Protein AF-A0A2N1PVY1-F1 (afdb_monomer_lite)

Sequence (120 aa):
MSRLKAFQEKMKKRTKMEVFKGLFQSFTMTAIVVVAAVVLIPKSPKASFDEVKAFSHEVIYSLNVTDSDNVVKEDELTVILESQTERFESVVSIGKSFGSFTGLKENTKYNLKVVYNKGF

Radius of gyration: 36.96 Å; chains: 1; bounding box: 69×26×103 Å

Secondary structure (DSSP, 8-state):
--HHHHHHHHHHHHHHHHHHHHHHHT---------------PPPPEEEEEEEEEETTEEEEEEEEE-SS--PPTT-EEEEEE-SS-EEEEE--SEEEEEEEESPPTT---EEEEEE----

pLDDT: mean 82.52, std 13.99, range [54.66, 97.38]

Foldseek 3Di:
DDPVVVVVVVVVVVVVVVVVVVVVVVCPDDDDDDDDDDPDDADDKDKDWPDWDDDQFKIKTKMAIDGPRPQADQQQKWKWKDFPPDIDIDGDDHGIDIDMDGRHHGPTDIDIDMDGDNDD

Structure (mmCIF, N/CA/C/O backbone):
data_AF-A0A2N1PVY1-F1
#
_entry.id   AF-A0A2N1PVY1-F1
#
loop_
_atom_site.group_PDB
_atom_site.id
_atom_site.type_symbol
_atom_site.label_atom_id
_atom_site.label_alt_id
_atom_site.label_comp_id
_atom_site.label_asym_id
_atom_site.label_entity_id
_atom_site.label_seq_id
_atom_site.pdbx_PDB_ins_code
_atom_site.Cartn_x
_atom_site.Cartn_y
_atom_site.Cartn_z
_atom_site.occupancy
_atom_site.B_iso_or_equiv
_atom_site.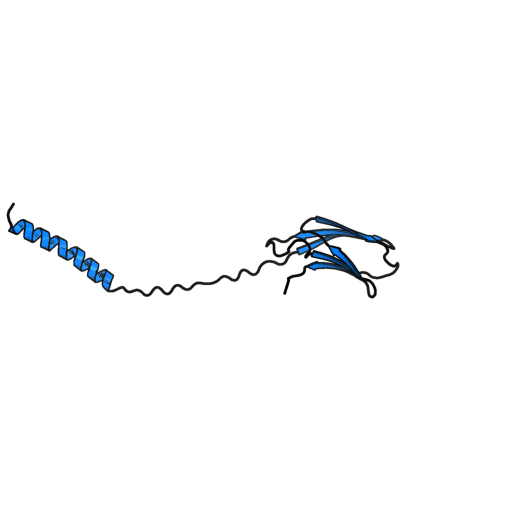auth_seq_id
_atom_site.auth_comp_id
_atom_site.auth_asym_id
_atom_site.auth_atom_id
_atom_site.pdbx_PDB_model_num
ATOM 1 N N . MET A 1 1 ? 46.451 9.145 -82.514 1.00 55.09 1 MET A N 1
ATOM 2 C CA . MET A 1 1 ? 47.252 8.957 -81.278 1.00 55.09 1 MET A CA 1
ATOM 3 C C . MET A 1 1 ? 48.060 7.664 -81.396 1.00 55.09 1 MET A C 1
ATOM 5 O O . MET A 1 1 ? 47.520 6.686 -81.892 1.00 55.09 1 MET A O 1
ATOM 9 N N . SER A 1 2 ? 49.343 7.657 -81.011 1.00 68.31 2 SER A N 1
ATOM 10 C CA . SER A 1 2 ? 50.238 6.491 -81.176 1.00 68.31 2 SER A CA 1
ATOM 11 C C . SER A 1 2 ? 49.866 5.340 -80.229 1.00 68.31 2 SER A C 1
ATOM 13 O O . SER A 1 2 ? 49.660 5.567 -79.035 1.00 68.31 2 SER A O 1
ATOM 15 N N . ARG A 1 3 ? 49.815 4.103 -80.749 1.00 67.94 3 ARG A N 1
ATOM 16 C CA . ARG A 1 3 ? 49.462 2.866 -80.014 1.00 67.94 3 ARG A CA 1
ATOM 17 C C . ARG A 1 3 ? 50.311 2.648 -78.749 1.00 67.94 3 ARG A C 1
ATOM 19 O O . ARG A 1 3 ? 49.814 2.100 -77.769 1.00 67.94 3 ARG A O 1
ATOM 26 N N . LEU A 1 4 ? 51.546 3.153 -78.732 1.00 67.94 4 LEU A N 1
ATOM 27 C CA . LEU A 1 4 ? 52.448 3.101 -77.575 1.00 67.94 4 LEU A CA 1
ATOM 28 C C . LEU A 1 4 ? 51.992 3.993 -76.410 1.00 67.94 4 LEU A C 1
ATOM 30 O O . LEU A 1 4 ? 52.098 3.587 -75.254 1.00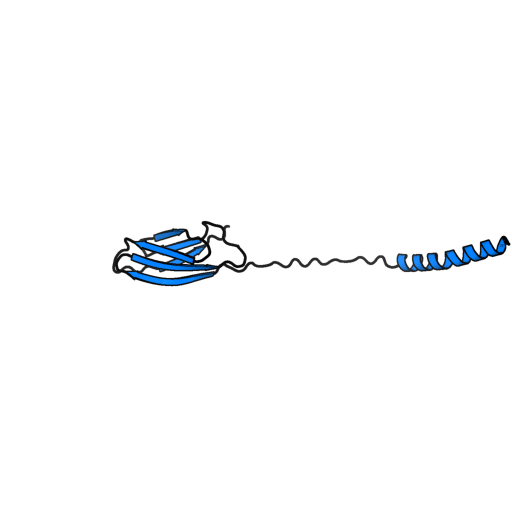 67.94 4 LEU A O 1
ATOM 34 N N . LYS A 1 5 ? 51.416 5.171 -76.694 1.00 67.62 5 LYS A N 1
ATOM 35 C CA . LYS A 1 5 ? 50.891 6.068 -75.648 1.00 67.62 5 LYS A CA 1
ATOM 36 C C . LYS A 1 5 ? 49.672 5.455 -74.952 1.00 67.62 5 LYS A C 1
ATOM 38 O O . LYS A 1 5 ? 49.586 5.489 -73.730 1.00 67.62 5 LYS A O 1
ATOM 43 N N . ALA A 1 6 ? 48.794 4.798 -75.712 1.00 66.69 6 ALA A N 1
ATOM 44 C CA . ALA A 1 6 ? 47.634 4.092 -75.162 1.00 66.69 6 ALA A CA 1
ATOM 45 C C . ALA A 1 6 ? 48.027 2.875 -74.296 1.00 66.69 6 ALA A C 1
ATOM 47 O O . ALA A 1 6 ? 47.344 2.551 -73.323 1.00 66.69 6 ALA A O 1
ATOM 48 N N . PHE A 1 7 ? 49.138 2.206 -74.624 1.00 65.75 7 PHE A N 1
ATOM 49 C CA . PHE A 1 7 ? 49.669 1.097 -73.828 1.00 65.75 7 PHE A CA 1
ATOM 50 C C . PHE A 1 7 ? 50.309 1.580 -72.515 1.00 65.75 7 PHE A C 1
ATOM 52 O O . PHE A 1 7 ? 50.042 1.018 -71.451 1.00 65.75 7 PHE A O 1
ATOM 59 N N . GLN A 1 8 ? 51.078 2.673 -72.558 1.00 64.75 8 GLN A N 1
ATOM 60 C CA . GLN A 1 8 ? 51.683 3.276 -71.364 1.00 64.75 8 GLN A CA 1
ATOM 61 C C . GLN A 1 8 ? 50.636 3.822 -70.378 1.00 64.75 8 GLN A C 1
ATOM 63 O O . GLN A 1 8 ? 50.782 3.644 -69.167 1.00 64.75 8 GLN A O 1
ATOM 68 N N . GLU A 1 9 ? 49.543 4.417 -70.866 1.00 66.06 9 GLU A N 1
ATOM 69 C CA . GLU A 1 9 ? 48.444 4.868 -70.001 1.00 66.06 9 GLU A CA 1
ATOM 70 C C . GLU A 1 9 ? 47.692 3.710 -69.329 1.00 66.06 9 GLU A C 1
ATOM 72 O O . GLU A 1 9 ? 47.318 3.816 -68.156 1.00 66.06 9 GLU A O 1
ATOM 77 N N . LYS A 1 10 ? 47.513 2.575 -70.022 1.00 61.47 10 LYS A N 1
ATOM 78 C CA . LYS A 1 10 ? 46.909 1.365 -69.435 1.00 61.47 10 LYS A CA 1
ATOM 79 C C . LYS A 1 10 ? 47.782 0.753 -68.332 1.00 61.47 10 LYS A C 1
ATOM 81 O O . LYS A 1 10 ? 47.242 0.348 -67.304 1.00 61.47 10 LYS A O 1
ATOM 86 N N . MET A 1 11 ? 49.106 0.738 -68.503 1.00 60.00 11 MET A N 1
ATOM 87 C CA . MET A 1 11 ? 50.056 0.219 -67.502 1.00 60.00 11 MET A CA 1
ATOM 88 C C . MET A 1 11 ? 50.105 1.085 -66.230 1.00 60.00 11 MET A C 1
ATOM 90 O O . MET A 1 11 ? 50.137 0.550 -65.123 1.00 60.00 11 MET A O 1
ATOM 94 N N . LYS A 1 12 ? 50.026 2.420 -66.366 1.00 61.50 12 LYS A N 1
ATOM 95 C CA . LYS A 1 12 ? 50.019 3.368 -65.229 1.00 61.50 12 LYS A CA 1
ATOM 96 C C . LYS A 1 12 ? 48.734 3.331 -64.392 1.00 61.50 12 LYS A C 1
ATOM 98 O O . LYS A 1 12 ? 48.775 3.621 -63.198 1.00 61.50 12 LYS A O 1
ATOM 103 N N . LYS A 1 13 ? 47.585 3.012 -65.003 1.00 59.62 13 LYS A N 1
ATOM 104 C CA . LYS A 1 13 ? 46.294 2.909 -64.293 1.00 59.62 13 LYS A CA 1
ATOM 105 C C . LYS A 1 13 ? 46.137 1.593 -63.521 1.00 59.62 13 LYS A C 1
ATOM 107 O O . LYS A 1 13 ? 45.503 1.600 -62.470 1.00 59.62 13 LYS A O 1
ATOM 112 N N . ARG A 1 14 ? 46.729 0.488 -63.998 1.00 59.50 14 ARG A N 1
ATOM 113 C CA . ARG A 1 14 ? 46.652 -0.825 -63.324 1.00 59.50 14 ARG A CA 1
ATOM 114 C C . ARG A 1 14 ? 47.472 -0.894 -62.035 1.00 59.50 14 ARG A C 1
ATOM 116 O O . ARG A 1 14 ? 46.964 -1.364 -61.024 1.00 59.50 14 ARG A O 1
ATOM 123 N N . THR A 1 15 ? 48.668 -0.308 -62.036 1.00 64.19 15 THR A N 1
ATOM 124 C CA . THR A 1 15 ? 49.621 -0.386 -60.914 1.00 64.19 15 THR A CA 1
ATOM 125 C C . THR A 1 15 ? 49.080 0.206 -59.616 1.00 64.19 15 THR A C 1
ATOM 127 O O . THR A 1 15 ? 49.266 -0.376 -58.556 1.00 64.19 15 THR A O 1
ATOM 130 N N . LYS A 1 16 ? 48.365 1.337 -59.667 1.00 61.38 16 LYS A N 1
ATOM 131 C CA . LYS A 1 16 ? 47.820 1.949 -58.443 1.00 61.38 16 LYS A CA 1
ATOM 132 C C . LYS A 1 16 ? 46.710 1.091 -57.834 1.00 61.38 16 LYS A C 1
ATOM 134 O O . LYS A 1 16 ? 46.725 0.829 -56.640 1.00 61.38 16 LYS A O 1
ATOM 139 N N . MET A 1 17 ? 45.773 0.620 -58.655 1.00 64.56 17 MET A N 1
ATOM 140 C CA . MET A 1 17 ? 44.600 -0.129 -58.194 1.00 64.56 17 MET A CA 1
ATOM 141 C C . MET A 1 17 ? 44.960 -1.524 -57.663 1.00 64.56 17 MET A C 1
ATOM 143 O O . MET A 1 17 ? 44.356 -1.986 -56.699 1.00 64.56 17 MET A O 1
ATOM 147 N N . GLU A 1 18 ? 45.954 -2.177 -58.268 1.00 66.31 18 GLU A N 1
ATOM 148 C CA . GLU A 1 18 ? 46.473 -3.474 -57.817 1.00 66.31 18 GLU A CA 1
ATOM 149 C C . GLU A 1 18 ? 47.229 -3.357 -56.486 1.00 66.31 18 GLU A C 1
ATOM 151 O O . GLU A 1 18 ? 47.034 -4.194 -55.608 1.00 66.31 18 GLU A O 1
ATOM 156 N N . VAL A 1 19 ? 47.991 -2.275 -56.277 1.00 63.59 19 VAL A N 1
ATOM 157 C CA . VAL A 1 19 ? 48.671 -2.005 -54.995 1.00 63.59 19 VAL A CA 1
ATOM 158 C C . VAL A 1 19 ? 47.668 -1.736 -53.870 1.00 63.59 19 VAL A C 1
ATOM 160 O O . VAL A 1 19 ? 47.816 -2.282 -52.778 1.00 63.59 19 VAL A O 1
ATOM 163 N N . PHE A 1 20 ? 46.602 -0.969 -54.130 1.00 62.72 20 PHE A N 1
ATOM 164 C CA . PHE A 1 20 ? 45.535 -0.779 -53.140 1.00 62.72 20 PHE A CA 1
ATOM 165 C C . PHE A 1 20 ? 44.808 -2.092 -52.826 1.00 62.72 20 PHE A C 1
ATOM 167 O O . PHE A 1 20 ? 44.569 -2.385 -51.659 1.00 62.72 20 PHE A O 1
ATOM 174 N N . LYS A 1 21 ? 44.507 -2.926 -53.832 1.00 64.56 21 LYS A N 1
ATOM 175 C CA . LYS A 1 21 ? 43.888 -4.242 -53.601 1.00 64.56 21 LYS A CA 1
ATOM 176 C C . LYS A 1 21 ? 44.763 -5.166 -52.750 1.00 64.56 21 LYS A C 1
ATOM 178 O O . LYS A 1 21 ? 44.227 -5.812 -51.856 1.00 64.56 21 LYS A O 1
ATOM 183 N N . GLY A 1 22 ? 46.078 -5.183 -52.975 1.00 61.59 22 GLY A N 1
ATOM 184 C CA . GLY A 1 2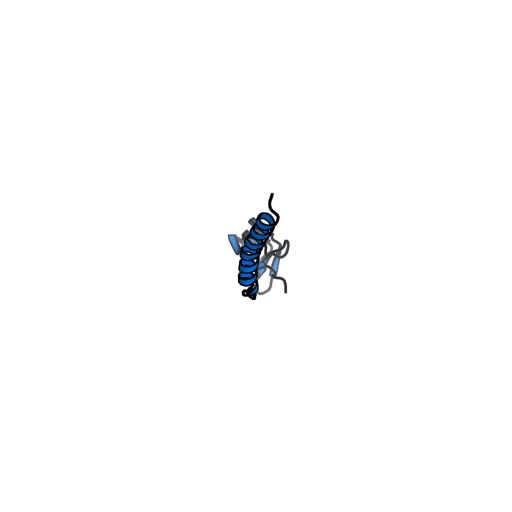2 ? 47.015 -5.976 -52.173 1.00 61.59 22 GLY A CA 1
ATOM 185 C C . GLY A 1 22 ? 47.073 -5.543 -50.703 1.00 61.59 22 GLY A C 1
ATOM 186 O O . GLY A 1 22 ? 47.152 -6.396 -49.826 1.00 61.59 22 GLY A O 1
ATOM 187 N N . LEU A 1 23 ? 46.951 -4.238 -50.428 1.00 60.06 23 LEU A N 1
ATOM 188 C CA . LEU A 1 23 ? 46.895 -3.705 -49.060 1.00 60.06 23 LEU A CA 1
ATOM 189 C C . LEU A 1 23 ? 45.575 -4.022 -48.346 1.00 60.06 23 LEU A C 1
ATOM 191 O O . LEU A 1 23 ? 45.592 -4.275 -47.151 1.00 60.06 23 LEU A O 1
ATOM 195 N N . PHE A 1 24 ? 44.434 -4.037 -49.043 1.00 62.22 24 PHE A N 1
ATOM 196 C CA . PHE A 1 24 ? 43.150 -4.391 -48.418 1.00 62.22 24 PHE A CA 1
ATOM 197 C C . PHE A 1 24 ? 42.951 -5.906 -48.261 1.00 62.22 24 PHE A C 1
ATOM 199 O O . PHE A 1 24 ? 42.230 -6.330 -47.362 1.00 62.22 24 PHE A O 1
ATOM 206 N N . GLN A 1 25 ? 43.601 -6.734 -49.088 1.00 59.69 25 GLN A N 1
ATOM 207 C CA . GLN A 1 25 ? 43.524 -8.196 -48.973 1.00 59.69 25 GLN A CA 1
ATOM 208 C C . GLN A 1 25 ? 44.247 -8.761 -47.739 1.00 59.69 25 GLN A C 1
ATOM 210 O O . GLN A 1 25 ? 43.935 -9.877 -47.335 1.00 59.69 25 GLN A O 1
ATOM 215 N N . SER A 1 26 ? 45.178 -8.023 -47.120 1.00 56.88 26 SER A N 1
ATOM 216 C CA . SER A 1 26 ? 45.937 -8.497 -45.951 1.00 56.88 26 SER A CA 1
ATOM 217 C C . SER A 1 26 ? 45.268 -8.234 -44.598 1.00 56.88 26 SER A C 1
ATOM 219 O O . SER A 1 26 ? 45.788 -8.675 -43.578 1.00 56.88 26 SER A O 1
ATOM 221 N N . PHE A 1 27 ? 44.132 -7.533 -44.559 1.00 61.41 27 PHE A N 1
ATOM 222 C CA . PHE A 1 27 ? 43.436 -7.206 -43.311 1.00 61.41 27 PHE A CA 1
ATOM 223 C C . PHE A 1 27 ? 42.063 -7.872 -43.254 1.00 61.41 27 PHE A C 1
ATOM 225 O O . PHE A 1 27 ? 41.029 -7.210 -43.195 1.00 61.41 27 PHE A O 1
ATOM 232 N N . THR A 1 28 ? 42.038 -9.204 -43.225 1.00 64.94 28 THR A N 1
ATOM 233 C CA . THR A 1 28 ? 40.864 -9.942 -42.741 1.00 64.94 28 THR A CA 1
ATOM 234 C C . THR A 1 28 ? 40.816 -9.795 -41.221 1.00 64.94 28 THR A C 1
ATOM 236 O O . THR A 1 28 ? 41.229 -10.668 -40.465 1.00 64.94 28 THR A O 1
ATOM 239 N N . MET A 1 29 ? 40.404 -8.618 -40.760 1.00 67.56 29 MET A N 1
ATOM 240 C CA . MET A 1 29 ? 40.273 -8.324 -39.342 1.00 67.56 29 MET A CA 1
ATOM 241 C C . MET A 1 29 ? 38.956 -8.929 -38.858 1.00 67.56 29 MET A C 1
ATOM 243 O O . MET A 1 29 ? 37.878 -8.421 -39.162 1.00 67.56 29 MET A O 1
ATOM 247 N N . THR A 1 30 ? 39.033 -10.045 -38.134 1.00 71.12 30 THR A N 1
ATOM 248 C CA . THR A 1 30 ? 37.872 -10.624 -37.453 1.00 71.12 30 THR A CA 1
ATOM 249 C C . THR A 1 30 ? 37.407 -9.639 -36.384 1.00 71.12 30 THR A C 1
ATOM 251 O O . THR A 1 30 ? 38.050 -9.486 -35.347 1.00 71.12 30 THR A O 1
ATOM 254 N N . ALA A 1 31 ? 36.311 -8.930 -36.646 1.00 73.94 31 ALA A N 1
ATOM 255 C CA . ALA A 1 31 ? 35.704 -8.042 -35.667 1.00 73.94 31 ALA A CA 1
ATOM 256 C C . ALA A 1 31 ? 34.979 -8.886 -34.610 1.00 73.94 31 ALA A C 1
ATOM 258 O O . ALA A 1 31 ? 33.962 -9.517 -34.896 1.00 73.94 31 ALA A O 1
ATOM 259 N N . ILE A 1 32 ? 35.506 -8.909 -33.387 1.00 73.50 32 ILE A N 1
ATOM 260 C CA . ILE A 1 32 ? 34.807 -9.487 -32.238 1.00 73.50 32 ILE A CA 1
ATOM 261 C C . ILE A 1 32 ? 33.908 -8.388 -31.674 1.00 73.50 32 ILE A C 1
ATOM 263 O O . ILE A 1 32 ? 34.389 -7.436 -31.061 1.00 73.50 32 ILE A O 1
ATOM 267 N N . VAL A 1 33 ? 32.600 -8.498 -31.909 1.00 72.06 33 VAL A N 1
ATOM 268 C CA . VAL A 1 33 ? 31.612 -7.596 -31.308 1.00 72.06 33 VAL A CA 1
ATOM 269 C C . VAL A 1 33 ? 31.216 -8.166 -29.952 1.00 72.06 33 VAL A C 1
ATOM 271 O O . VAL A 1 33 ? 30.565 -9.205 -29.871 1.00 72.06 33 VAL A O 1
ATOM 274 N N . VAL A 1 34 ? 31.611 -7.483 -28.880 1.00 73.62 34 VAL A N 1
ATOM 275 C CA . VAL A 1 34 ? 31.135 -7.787 -27.528 1.00 73.62 34 VAL A CA 1
ATOM 276 C C . VAL A 1 34 ? 29.827 -7.031 -27.313 1.00 73.62 34 VAL A C 1
ATOM 278 O O . VAL A 1 34 ? 29.825 -5.807 -27.192 1.00 73.62 34 VAL A O 1
ATOM 281 N N . VAL A 1 35 ? 28.705 -7.753 -27.279 1.00 72.31 35 VAL A N 1
ATOM 282 C CA . VAL A 1 35 ? 27.405 -7.179 -26.907 1.00 72.31 35 VAL A CA 1
ATOM 283 C C . VAL A 1 35 ? 27.285 -7.232 -25.390 1.00 72.31 35 VAL A C 1
ATOM 285 O O . VAL A 1 35 ? 27.016 -8.281 -24.810 1.00 72.31 35 VAL A O 1
ATOM 288 N N . ALA A 1 36 ? 27.501 -6.093 -24.737 1.00 63.72 36 ALA A N 1
ATOM 289 C CA . ALA A 1 36 ? 27.170 -5.944 -23.329 1.00 63.72 36 ALA A CA 1
ATOM 290 C C . ALA A 1 36 ? 25.651 -5.752 -23.201 1.00 63.72 36 ALA A C 1
ATOM 292 O O . ALA A 1 36 ? 25.122 -4.693 -23.538 1.00 63.72 36 ALA A O 1
ATOM 293 N N . ALA A 1 37 ? 24.940 -6.777 -22.731 1.00 69.50 37 ALA A N 1
ATOM 294 C CA . ALA A 1 37 ? 23.557 -6.613 -22.304 1.00 69.50 37 ALA A CA 1
ATOM 295 C C . ALA A 1 37 ? 23.550 -5.868 -20.961 1.00 69.50 37 ALA A C 1
ATOM 297 O O . ALA A 1 37 ? 24.018 -6.391 -19.950 1.00 69.50 37 ALA A O 1
ATOM 298 N N . VAL A 1 38 ? 23.039 -4.637 -20.946 1.00 67.38 38 VAL A N 1
ATOM 299 C CA . VAL A 1 38 ? 22.789 -3.916 -19.694 1.00 67.38 38 VAL A CA 1
ATOM 300 C C . VAL A 1 38 ? 21.474 -4.439 -19.127 1.00 67.38 38 VAL A C 1
ATOM 302 O O . VAL A 1 38 ? 20.409 -4.187 -19.688 1.00 67.38 38 VAL A O 1
ATOM 305 N N . VAL A 1 39 ? 21.539 -5.185 -18.024 1.00 67.94 39 VAL A N 1
ATOM 306 C CA . VAL A 1 39 ? 20.338 -5.574 -17.274 1.00 67.94 39 VAL A CA 1
ATOM 307 C C . VAL A 1 39 ? 19.864 -4.346 -16.498 1.00 67.94 39 VAL A C 1
ATOM 309 O O . VAL A 1 39 ? 20.451 -3.976 -15.482 1.00 67.94 39 VAL A O 1
ATOM 312 N N . LEU A 1 40 ? 18.825 -3.679 -17.001 1.00 67.19 40 LEU A N 1
ATOM 313 C CA . LEU A 1 40 ? 18.143 -2.603 -16.284 1.00 67.19 40 LEU A CA 1
ATOM 314 C C . LEU A 1 40 ? 17.253 -3.233 -15.208 1.00 67.19 40 LEU A C 1
ATOM 316 O O . LEU A 1 40 ? 16.250 -3.866 -15.525 1.00 67.19 40 LEU A O 1
ATOM 320 N N . ILE A 1 41 ? 17.634 -3.084 -13.939 1.00 74.75 41 ILE A N 1
ATOM 321 C CA . ILE A 1 41 ? 16.778 -3.464 -12.811 1.00 74.75 41 ILE A CA 1
ATOM 322 C C . ILE A 1 41 ? 15.761 -2.331 -12.617 1.00 74.75 41 ILE A C 1
ATOM 324 O O . ILE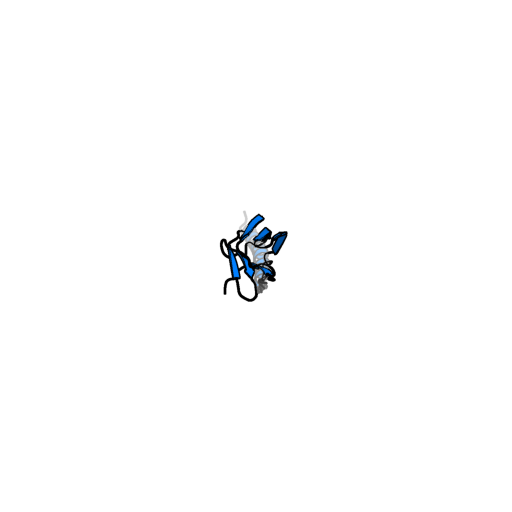 A 1 41 ? 16.186 -1.217 -12.290 1.00 74.75 41 ILE A O 1
ATOM 328 N N . PRO A 1 42 ? 14.452 -2.576 -12.813 1.00 78.06 42 PRO A N 1
ATOM 329 C CA . PRO A 1 42 ? 13.451 -1.537 -12.637 1.00 78.06 42 PRO A CA 1
ATOM 330 C C . PRO A 1 42 ? 13.365 -1.124 -11.165 1.00 78.06 42 PRO A C 1
ATOM 332 O O . PRO A 1 42 ? 13.506 -1.936 -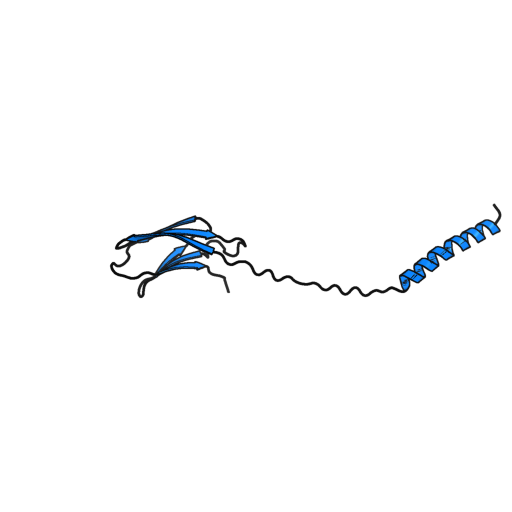10.242 1.00 78.06 42 PRO A O 1
ATOM 335 N N . LYS A 1 43 ? 13.134 0.164 -10.933 1.00 84.06 43 LYS A N 1
ATOM 336 C CA . LYS A 1 43 ? 12.899 0.719 -9.605 1.00 84.06 43 LYS A CA 1
ATOM 337 C C . LYS A 1 43 ? 11.587 0.176 -9.055 1.00 84.06 43 LYS A C 1
ATOM 339 O O . LYS A 1 43 ? 10.594 0.054 -9.759 1.00 84.06 43 LYS A O 1
ATOM 344 N N . SER A 1 44 ? 11.587 -0.144 -7.763 1.00 84.62 44 SER A N 1
ATOM 345 C CA . SER A 1 44 ? 10.359 -0.559 -7.084 1.00 84.62 44 SER A CA 1
ATOM 346 C C . SER A 1 44 ? 9.404 0.629 -6.903 1.00 84.62 44 SER A C 1
ATOM 348 O O . SER A 1 44 ? 9.881 1.745 -6.652 1.00 84.62 44 SER A O 1
ATOM 350 N N . PRO A 1 45 ? 8.081 0.392 -6.963 1.00 89.94 45 PRO A N 1
ATOM 351 C CA . PRO A 1 45 ? 7.084 1.409 -6.656 1.00 89.94 45 PRO A CA 1
ATOM 352 C C . PRO A 1 45 ? 7.248 1.897 -5.213 1.00 89.94 45 PRO A C 1
ATOM 354 O O . PRO A 1 45 ? 7.701 1.165 -4.327 1.00 89.94 45 PRO A O 1
ATOM 357 N N . LYS A 1 46 ? 6.870 3.150 -4.967 1.00 92.62 46 LYS A N 1
ATOM 358 C CA . LYS A 1 46 ? 6.922 3.788 -3.649 1.00 92.62 46 LYS A CA 1
ATOM 359 C C . LYS A 1 46 ? 5.527 4.206 -3.222 1.00 92.62 46 LYS A C 1
ATOM 361 O O . LYS A 1 46 ? 4.845 4.905 -3.964 1.00 92.62 46 LYS A O 1
ATOM 366 N N . ALA A 1 47 ? 5.152 3.832 -2.007 1.00 93.81 47 ALA A N 1
ATOM 367 C CA . ALA A 1 47 ? 3.900 4.214 -1.371 1.00 93.81 47 ALA A CA 1
ATOM 368 C C . ALA A 1 47 ? 4.184 5.046 -0.116 1.00 93.81 47 ALA A C 1
ATOM 370 O O . ALA A 1 47 ? 5.090 4.718 0.652 1.00 93.81 47 ALA A O 1
ATOM 371 N N . SER A 1 48 ? 3.407 6.106 0.093 1.00 95.94 48 SER A N 1
ATOM 372 C CA . SER A 1 48 ? 3.465 6.947 1.288 1.00 95.94 48 SER A CA 1
ATOM 373 C C . SER A 1 48 ? 2.059 7.295 1.749 1.00 95.94 48 SER A C 1
ATOM 375 O O . SER A 1 48 ? 1.235 7.728 0.945 1.00 95.94 48 SER A O 1
ATOM 377 N N . PHE A 1 49 ? 1.792 7.143 3.043 1.00 96.25 49 PHE A N 1
ATOM 378 C CA . PHE A 1 49 ? 0.583 7.697 3.637 1.00 96.25 49 PHE A CA 1
ATOM 379 C C . PHE A 1 49 ? 0.806 9.184 3.900 1.00 96.25 49 PHE A C 1
ATOM 381 O O . PHE A 1 49 ? 1.636 9.549 4.730 1.00 96.25 49 PHE A O 1
ATOM 388 N N . ASP A 1 50 ? 0.080 10.029 3.174 1.00 95.56 50 ASP A N 1
ATOM 389 C CA . ASP A 1 50 ? 0.107 11.479 3.371 1.00 95.56 50 ASP A CA 1
ATOM 390 C C . ASP A 1 50 ? -0.619 11.853 4.675 1.00 95.56 50 ASP A C 1
ATOM 392 O O . ASP A 1 50 ? -0.211 12.773 5.380 1.00 95.56 50 ASP A O 1
ATOM 396 N N . GLU A 1 51 ? -1.681 11.116 5.018 1.00 96.06 51 GLU A N 1
ATOM 397 C CA . GLU A 1 51 ? -2.436 11.297 6.257 1.00 96.06 51 GLU A CA 1
ATOM 398 C C . GLU A 1 51 ? -3.061 9.971 6.711 1.00 96.06 51 GLU A C 1
ATOM 400 O O . GLU A 1 51 ? -3.534 9.185 5.889 1.00 96.06 51 GLU A O 1
ATOM 405 N N . VAL A 1 52 ? -3.093 9.735 8.026 1.00 96.44 52 VAL A N 1
ATOM 406 C CA . VAL A 1 52 ? -3.837 8.633 8.652 1.00 96.44 52 VAL A CA 1
ATOM 407 C C . VAL A 1 52 ? -4.528 9.164 9.903 1.00 96.44 52 VAL A C 1
ATOM 409 O O . VAL A 1 52 ? -3.879 9.741 10.776 1.00 96.44 52 VAL A O 1
ATOM 412 N N . LYS A 1 53 ? -5.842 8.954 10.005 1.00 95.56 53 LYS A N 1
ATOM 413 C CA . LYS A 1 53 ? -6.652 9.289 11.182 1.00 95.56 53 LYS A CA 1
ATOM 414 C C . LYS A 1 53 ? -7.335 8.038 11.705 1.00 95.56 53 LYS A C 1
ATOM 416 O O . LYS A 1 53 ? -7.988 7.329 10.946 1.00 95.56 53 LYS A O 1
ATOM 421 N N . ALA A 1 54 ? -7.192 7.790 13.001 1.00 93.44 54 ALA A N 1
ATOM 422 C CA . ALA A 1 54 ? -7.832 6.677 13.685 1.00 93.44 54 ALA A CA 1
ATOM 423 C C . ALA A 1 54 ? -8.923 7.191 14.632 1.00 93.44 54 ALA A C 1
ATOM 425 O O . ALA A 1 54 ? -8.691 8.099 15.430 1.00 93.44 54 ALA A O 1
ATOM 426 N N . PHE A 1 55 ? -10.093 6.574 14.542 1.00 92.62 55 PHE A N 1
ATOM 427 C CA . PHE A 1 55 ? -11.258 6.747 15.401 1.00 92.62 55 PHE A CA 1
ATOM 428 C C . PHE A 1 55 ? -11.597 5.403 16.059 1.00 92.62 55 PHE A C 1
ATOM 430 O O . PHE A 1 55 ? -11.033 4.373 15.694 1.00 92.62 55 PHE A O 1
ATOM 437 N N . SER A 1 56 ? -12.542 5.385 17.006 1.00 87.62 56 SER A N 1
ATOM 438 C CA . SER A 1 56 ? -12.872 4.170 17.773 1.00 87.62 56 SER A CA 1
ATOM 439 C C . SER A 1 56 ? -13.217 2.955 16.902 1.00 87.62 56 SER A C 1
ATOM 441 O O . SER A 1 56 ? -12.824 1.844 17.237 1.00 87.62 56 SER A O 1
ATOM 443 N N . HIS A 1 57 ? -13.906 3.176 15.776 1.00 93.56 57 HIS A N 1
ATOM 444 C CA . HIS A 1 57 ? -14.383 2.119 14.874 1.00 93.56 57 HIS A CA 1
ATOM 445 C C . HIS A 1 57 ? -13.986 2.342 13.411 1.00 93.56 57 HIS A C 1
ATOM 447 O O . HIS A 1 57 ? -14.526 1.685 12.518 1.00 93.56 57 HIS A O 1
ATOM 453 N N . GLU A 1 58 ? -13.094 3.295 13.142 1.00 94.75 58 GLU A N 1
ATOM 454 C CA . GLU A 1 58 ? -12.746 3.669 11.776 1.00 94.75 58 GLU A CA 1
ATOM 455 C C . GLU A 1 58 ? -11.290 4.111 11.661 1.00 94.75 58 GLU A C 1
ATOM 457 O O . GLU A 1 58 ? -10.765 4.802 12.531 1.00 94.75 58 GLU A O 1
ATOM 462 N N . VAL A 1 59 ? -10.645 3.753 10.555 1.00 96.12 59 VAL A N 1
ATOM 463 C CA . VAL A 1 59 ? -9.372 4.343 10.133 1.00 96.12 59 VAL A CA 1
ATOM 464 C C . VAL A 1 59 ? -9.559 4.956 8.755 1.00 96.12 59 VAL A C 1
ATOM 466 O O . VAL A 1 59 ? -9.948 4.256 7.824 1.00 96.12 59 VAL A O 1
ATOM 469 N N . ILE A 1 60 ? -9.248 6.243 8.622 1.00 97.06 60 ILE A N 1
ATOM 470 C CA . ILE A 1 60 ? -9.276 6.993 7.361 1.00 97.06 60 ILE A CA 1
ATOM 471 C C . ILE A 1 60 ? -7.837 7.256 6.923 1.00 97.06 60 ILE A C 1
ATOM 473 O O . ILE A 1 60 ? -6.994 7.614 7.751 1.00 97.06 60 ILE A O 1
ATOM 477 N N . TYR A 1 61 ? -7.549 7.102 5.632 1.00 96.81 61 TYR A N 1
ATOM 478 C CA . TYR A 1 61 ? -6.215 7.316 5.081 1.00 96.81 61 TYR A CA 1
ATOM 479 C C . TYR A 1 61 ? -6.224 8.114 3.771 1.00 96.81 61 TYR A C 1
ATOM 481 O O . TYR A 1 61 ? -7.151 8.032 2.964 1.00 96.81 61 TYR A O 1
ATOM 489 N N . SER A 1 62 ? -5.133 8.848 3.559 1.00 97.31 62 SER A N 1
ATOM 490 C CA . SER A 1 62 ? -4.717 9.425 2.281 1.00 97.31 62 SER A CA 1
ATOM 491 C C . SER A 1 62 ? -3.410 8.762 1.872 1.00 97.31 62 SER A C 1
ATOM 493 O O . SER A 1 62 ? -2.428 8.806 2.615 1.00 97.31 62 SER A O 1
ATOM 495 N N . LEU A 1 63 ? -3.391 8.143 0.700 1.00 96.88 63 LEU A N 1
ATOM 496 C CA . LEU A 1 63 ? -2.269 7.368 0.191 1.00 96.88 63 LEU A CA 1
ATOM 497 C C . LEU A 1 63 ? -1.812 7.935 -1.151 1.00 96.88 63 LEU A C 1
ATOM 499 O O . LEU A 1 63 ? -2.620 8.146 -2.050 1.00 96.88 63 LEU A O 1
ATOM 503 N N . ASN A 1 64 ? -0.505 8.108 -1.304 1.00 96.00 64 ASN A N 1
ATOM 504 C CA . ASN A 1 64 ? 0.131 8.436 -2.568 1.00 96.00 64 ASN A CA 1
ATOM 505 C C . ASN A 1 64 ? 1.059 7.294 -3.001 1.00 96.00 64 ASN A C 1
ATOM 507 O O . ASN A 1 64 ? 2.009 6.953 -2.289 1.00 96.00 64 ASN A O 1
ATOM 511 N N . VAL A 1 65 ? 0.797 6.712 -4.170 1.00 94.38 65 VAL A N 1
ATOM 512 C CA . VAL A 1 65 ? 1.630 5.668 -4.778 1.00 94.38 65 VAL A CA 1
ATOM 513 C C . VAL A 1 65 ? 2.271 6.200 -6.052 1.00 94.38 65 VAL A C 1
ATOM 515 O O . VAL A 1 65 ? 1.606 6.782 -6.904 1.00 94.38 65 VAL A O 1
ATOM 518 N N . THR A 1 66 ? 3.573 5.978 -6.196 1.00 93.00 66 THR A N 1
ATOM 519 C CA . THR A 1 66 ? 4.365 6.391 -7.356 1.00 93.00 66 THR A CA 1
ATOM 520 C C . THR A 1 66 ? 5.123 5.206 -7.923 1.00 93.00 66 THR A C 1
ATOM 522 O O . THR A 1 66 ? 5.727 4.432 -7.182 1.00 93.00 66 THR A O 1
ATOM 525 N N . ASP A 1 67 ? 5.122 5.096 -9.243 1.00 91.00 67 ASP A N 1
ATOM 526 C CA . ASP A 1 67 ? 5.850 4.071 -9.973 1.00 91.00 67 ASP A CA 1
ATOM 527 C C . ASP A 1 67 ? 6.490 4.717 -11.203 1.00 91.00 67 ASP A C 1
ATOM 529 O O . ASP A 1 67 ? 5.796 5.144 -12.120 1.00 91.00 67 ASP A O 1
ATOM 533 N N . SER A 1 68 ? 7.815 4.884 -11.184 1.00 88.69 68 SER A N 1
ATOM 534 C CA . SER A 1 68 ? 8.527 5.546 -12.283 1.00 88.69 68 SER A CA 1
ATOM 535 C C . SER A 1 68 ? 8.731 4.638 -13.489 1.00 88.69 68 SER A C 1
ATOM 537 O O . SER A 1 68 ? 8.925 5.135 -14.596 1.00 88.69 68 SER A O 1
ATOM 539 N N . ASP A 1 69 ? 8.712 3.327 -13.261 1.00 87.88 69 ASP A N 1
ATOM 540 C CA . ASP A 1 69 ? 9.115 2.329 -14.244 1.00 87.88 69 ASP A CA 1
ATOM 541 C C . ASP A 1 69 ? 7.898 1.513 -14.723 1.00 87.88 69 ASP A C 1
ATOM 543 O O . ASP A 1 69 ? 8.065 0.571 -15.494 1.00 87.88 69 ASP A O 1
ATOM 547 N N . ASN A 1 70 ? 6.682 1.908 -14.306 1.00 84.62 70 ASN A N 1
ATOM 548 C CA . ASN A 1 70 ? 5.393 1.287 -14.640 1.00 84.62 70 ASN A CA 1
ATOM 549 C C . ASN A 1 70 ? 5.412 -0.240 -14.461 1.00 84.62 70 ASN A C 1
ATOM 551 O O . ASN A 1 70 ? 4.992 -0.998 -15.336 1.00 84.62 70 ASN A O 1
ATOM 555 N N . VAL A 1 71 ? 5.958 -0.683 -13.331 1.00 84.69 71 VAL A N 1
ATOM 556 C CA . VAL A 1 71 ? 6.065 -2.092 -12.948 1.00 84.69 71 VAL A CA 1
ATOM 557 C C . VAL A 1 71 ? 4.714 -2.640 -12.492 1.00 84.69 71 VAL A C 1
ATOM 559 O O . VAL A 1 71 ? 4.409 -3.802 -12.741 1.00 84.69 71 VAL A O 1
ATOM 562 N N . VAL A 1 72 ? 3.926 -1.819 -11.804 1.00 85.12 72 VAL A N 1
ATOM 563 C CA . VAL A 1 72 ? 2.647 -2.196 -11.206 1.00 85.12 72 VAL A CA 1
ATOM 564 C C . VAL A 1 72 ? 1.529 -2.091 -12.236 1.00 85.12 72 VAL A C 1
ATOM 566 O O . VAL A 1 72 ? 1.353 -1.039 -12.854 1.00 85.12 72 VAL A O 1
ATOM 569 N N . LYS A 1 73 ? 0.730 -3.151 -12.387 1.00 81.06 73 LYS A N 1
ATOM 570 C CA . LYS A 1 73 ? -0.497 -3.099 -13.191 1.00 81.06 73 LYS A CA 1
ATOM 571 C C . LYS A 1 73 ? -1.688 -2.648 -12.349 1.00 81.06 73 LYS A C 1
ATOM 573 O O . LYS A 1 73 ? -1.673 -2.698 -11.119 1.00 81.06 73 LYS A O 1
ATOM 578 N N . GLU A 1 74 ? -2.735 -2.200 -13.034 1.00 70.00 74 GLU A N 1
ATOM 579 C CA . GLU A 1 74 ? -4.024 -1.916 -12.402 1.00 70.00 74 GLU A CA 1
ATOM 580 C C . GLU A 1 74 ? -4.514 -3.158 -11.630 1.00 70.00 74 GLU A C 1
ATOM 582 O O . GLU A 1 74 ? -4.269 -4.290 -12.045 1.00 70.00 74 GLU A O 1
ATOM 587 N N . ASP A 1 75 ? -5.133 -2.937 -10.470 1.00 77.31 75 ASP A N 1
ATOM 588 C CA . ASP A 1 75 ? -5.621 -3.957 -9.524 1.00 77.31 75 ASP A CA 1
ATOM 589 C C . ASP A 1 75 ? -4.568 -4.795 -8.769 1.00 77.31 75 ASP A C 1
ATOM 591 O O . ASP A 1 75 ? -4.926 -5.634 -7.941 1.00 77.31 75 ASP A O 1
ATOM 595 N N . GLU A 1 76 ? -3.268 -4.550 -8.956 1.00 85.69 76 GLU A N 1
ATOM 596 C CA . GLU A 1 76 ? -2.207 -5.267 -8.221 1.00 85.69 76 GLU A CA 1
ATOM 597 C C . GLU A 1 76 ? -1.796 -4.591 -6.903 1.00 85.69 76 GLU A C 1
ATOM 599 O O . GLU A 1 76 ? -0.968 -5.134 -6.166 1.00 85.69 76 GLU A O 1
ATOM 604 N N . LEU A 1 77 ? -2.356 -3.415 -6.599 1.00 92.19 77 LEU A N 1
ATOM 605 C CA . LEU A 1 77 ? -2.096 -2.643 -5.385 1.00 92.19 77 LEU A CA 1
ATOM 606 C C . LEU A 1 77 ? -3.249 -2.762 -4.396 1.00 92.19 77 LEU A C 1
ATOM 608 O O . LEU A 1 77 ? -4.406 -2.476 -4.705 1.00 92.19 77 LEU A O 1
ATOM 612 N N . THR A 1 78 ? -2.912 -3.110 -3.161 1.00 94.94 78 THR A N 1
ATOM 613 C CA . THR A 1 78 ? -3.894 -3.301 -2.099 1.00 94.94 78 THR A CA 1
ATOM 614 C C . THR A 1 78 ? -3.441 -2.605 -0.829 1.00 94.94 78 THR A C 1
ATOM 616 O O . THR A 1 78 ? -2.324 -2.804 -0.342 1.00 94.94 78 THR A O 1
ATOM 619 N N . VAL A 1 79 ? -4.334 -1.804 -0.259 1.00 96.44 79 VAL A N 1
ATOM 620 C CA . VAL A 1 79 ? -4.208 -1.309 1.109 1.00 96.44 79 VAL A CA 1
ATOM 621 C C . VAL A 1 79 ? -4.813 -2.346 2.034 1.00 96.44 79 VAL A C 1
ATOM 623 O O . VAL A 1 79 ? -5.952 -2.768 1.849 1.00 96.44 79 VAL A O 1
ATOM 626 N N . ILE A 1 80 ? -4.039 -2.763 3.026 1.00 97.06 80 ILE A N 1
ATOM 627 C CA . ILE A 1 80 ? -4.420 -3.805 3.967 1.00 97.06 80 ILE A CA 1
ATOM 628 C C . ILE A 1 80 ? -4.382 -3.217 5.367 1.00 97.06 80 ILE A C 1
ATOM 630 O O . ILE A 1 80 ? -3.348 -2.703 5.800 1.00 97.06 80 ILE A O 1
ATOM 634 N N . LEU A 1 81 ? -5.499 -3.340 6.077 1.00 97.38 81 LEU A N 1
ATOM 635 C CA . LEU A 1 81 ? -5.589 -3.077 7.505 1.00 97.38 81 LEU A CA 1
ATOM 636 C C . LEU A 1 81 ? -5.806 -4.407 8.223 1.00 97.38 81 LEU A C 1
ATOM 638 O O . LEU A 1 81 ? -6.808 -5.080 8.001 1.00 97.38 81 LEU A O 1
ATOM 642 N N . GLU A 1 82 ? -4.872 -4.805 9.080 1.00 97.31 82 GLU A N 1
ATOM 643 C CA . GLU A 1 82 ? -4.940 -6.103 9.758 1.00 97.31 82 GLU A CA 1
ATOM 644 C C . GLU A 1 82 ? -4.667 -6.001 11.259 1.00 97.31 82 GLU A C 1
ATOM 646 O O . GLU A 1 82 ? -3.861 -5.190 11.715 1.00 97.31 82 GLU A O 1
ATOM 651 N N . SER A 1 83 ? -5.336 -6.854 12.028 1.00 95.31 83 SER A N 1
ATOM 652 C CA . SER A 1 83 ? -5.075 -7.116 13.441 1.00 95.31 83 SER A CA 1
ATOM 653 C C . SER A 1 83 ? -4.672 -8.582 13.624 1.00 95.31 83 SER A C 1
ATOM 655 O O . SER A 1 83 ? -4.422 -9.306 12.664 1.00 95.31 83 SER A O 1
ATOM 657 N N . GLN A 1 84 ? -4.631 -9.054 14.869 1.00 93.38 84 GLN A N 1
ATOM 658 C CA . GLN A 1 84 ? -4.402 -10.472 15.163 1.00 93.38 84 GLN A CA 1
ATOM 659 C C . GLN A 1 84 ? -5.561 -11.385 14.718 1.00 93.38 84 GLN A C 1
ATOM 661 O O . GLN A 1 84 ? -5.371 -12.593 14.630 1.00 93.38 84 GLN A O 1
ATOM 666 N N . THR A 1 85 ? -6.760 -10.834 14.481 1.00 93.38 85 THR A N 1
ATOM 667 C CA . THR A 1 85 ? -7.981 -11.626 14.208 1.00 93.38 85 THR A CA 1
ATOM 668 C C . THR A 1 85 ? -8.747 -11.190 12.965 1.00 93.38 85 THR A C 1
ATOM 670 O O . THR A 1 85 ? -9.624 -11.917 12.510 1.00 93.38 85 THR A O 1
ATOM 673 N N . GLU A 1 86 ? -8.440 -10.015 12.418 1.00 94.31 86 GLU A N 1
ATOM 674 C CA . GLU A 1 86 ? -9.185 -9.414 11.315 1.00 94.31 86 GLU A CA 1
ATOM 675 C C . GLU A 1 86 ? -8.235 -8.901 10.252 1.00 94.31 86 GLU A C 1
ATOM 677 O O . GLU A 1 86 ? -7.129 -8.444 10.549 1.00 94.31 86 GLU A O 1
ATOM 682 N N . ARG A 1 87 ? -8.699 -8.944 9.009 1.00 96.56 87 ARG A N 1
ATOM 683 C CA . ARG A 1 87 ? -7.983 -8.409 7.867 1.00 96.56 87 ARG A CA 1
ATOM 684 C C . ARG A 1 87 ? -8.976 -7.799 6.896 1.00 96.56 87 ARG A C 1
ATOM 686 O O . ARG A 1 87 ? -9.919 -8.461 6.474 1.00 96.56 87 ARG A O 1
ATOM 693 N N . PHE A 1 88 ? -8.731 -6.546 6.558 1.00 96.56 88 PHE A N 1
ATOM 694 C CA . PHE A 1 88 ? -9.504 -5.770 5.608 1.00 96.56 88 PHE A CA 1
ATOM 695 C C . PHE A 1 88 ? -8.599 -5.375 4.452 1.00 96.56 88 PHE A C 1
ATOM 697 O O . PHE A 1 88 ? -7.428 -5.049 4.658 1.00 96.56 88 PHE A O 1
ATOM 704 N N . GLU A 1 89 ? -9.145 -5.403 3.245 1.00 96.12 89 GLU A N 1
ATOM 705 C CA . GLU A 1 89 ? -8.409 -5.129 2.018 1.00 96.12 89 GLU A CA 1
ATOM 706 C C . GLU A 1 89 ? -9.202 -4.158 1.149 1.00 96.12 89 GLU A C 1
ATOM 708 O O . GLU A 1 89 ? -10.428 -4.234 1.074 1.00 96.12 89 GLU A O 1
ATOM 713 N N . SER A 1 90 ? -8.493 -3.238 0.505 1.00 94.56 90 SER A N 1
ATOM 714 C CA . SER A 1 90 ? -9.061 -2.315 -0.470 1.00 94.56 90 SER A CA 1
ATOM 715 C C . SER A 1 90 ? -8.090 -2.152 -1.628 1.00 94.56 90 SER A C 1
ATOM 717 O O . SER A 1 90 ? -6.909 -1.860 -1.418 1.00 94.56 90 SER A O 1
ATOM 719 N N . VAL A 1 91 ? -8.576 -2.377 -2.847 1.00 93.56 91 VAL A N 1
ATOM 720 C CA . VAL A 1 91 ? -7.791 -2.186 -4.070 1.00 93.56 91 VAL A CA 1
ATOM 721 C C . VAL A 1 91 ? -7.628 -0.691 -4.321 1.00 93.56 91 VAL A C 1
ATOM 723 O O . VAL A 1 91 ? -8.578 0.080 -4.178 1.00 93.56 91 VAL A O 1
ATOM 726 N N . VAL A 1 92 ? -6.417 -0.274 -4.681 1.00 92.50 92 VAL A N 1
ATOM 727 C CA . VAL A 1 92 ? -6.103 1.125 -4.992 1.00 92.50 92 VAL A CA 1
ATOM 728 C C . VAL A 1 92 ? -5.308 1.227 -6.284 1.00 92.50 92 VAL A C 1
ATOM 730 O O . VAL A 1 92 ? -4.594 0.307 -6.666 1.00 92.50 92 VAL A O 1
ATOM 733 N N . SER A 1 93 ? -5.408 2.372 -6.948 1.00 90.50 93 SER A N 1
ATOM 734 C CA . SER A 1 93 ? -4.647 2.667 -8.163 1.00 90.50 93 SER A CA 1
ATOM 735 C C . SER A 1 93 ? -3.385 3.477 -7.851 1.00 90.50 93 SER A C 1
ATOM 737 O O . SER A 1 93 ? -3.231 4.037 -6.762 1.00 90.50 93 SER A O 1
ATOM 739 N N . ILE A 1 94 ? -2.480 3.566 -8.829 1.00 91.44 94 ILE A N 1
ATOM 740 C CA . ILE A 1 94 ? -1.319 4.464 -8.776 1.00 91.44 94 ILE A CA 1
ATOM 741 C C . ILE A 1 94 ? -1.798 5.923 -8.672 1.00 91.44 94 ILE A C 1
ATOM 743 O O . ILE A 1 94 ? -2.806 6.310 -9.262 1.00 91.44 94 ILE A O 1
ATOM 747 N N . GLY A 1 95 ? -1.052 6.747 -7.938 1.00 92.12 95 GLY A N 1
ATOM 748 C CA . GLY A 1 95 ? -1.372 8.145 -7.677 1.00 92.12 95 GLY A CA 1
ATOM 749 C C . GLY A 1 95 ? -1.977 8.354 -6.293 1.00 92.12 95 GLY A C 1
ATOM 750 O O . GLY A 1 95 ? -1.685 7.616 -5.349 1.00 92.12 95 GLY A O 1
ATOM 751 N N . LYS A 1 96 ? -2.792 9.404 -6.161 1.00 94.44 96 LYS A N 1
ATOM 752 C CA . LYS A 1 96 ? -3.448 9.755 -4.899 1.00 94.44 96 LYS A CA 1
ATOM 753 C C . LYS A 1 96 ? -4.765 9.008 -4.751 1.00 94.44 96 LYS A C 1
ATOM 755 O O . LYS A 1 96 ? -5.619 9.075 -5.629 1.00 94.44 96 LYS A O 1
ATOM 760 N N . SER A 1 97 ? -4.938 8.366 -3.607 1.00 94.00 97 SER A N 1
ATOM 761 C CA . SER A 1 97 ? -6.148 7.649 -3.228 1.00 94.00 97 SER A CA 1
ATOM 762 C C . SER A 1 97 ? -6.551 8.002 -1.799 1.00 94.00 97 SER A C 1
ATOM 764 O O . SER A 1 97 ? -5.713 8.301 -0.947 1.00 94.00 97 SER A O 1
ATOM 766 N N . PHE A 1 98 ? -7.856 7.966 -1.552 1.00 95.94 98 PHE A N 1
ATOM 767 C CA . PHE A 1 98 ? -8.455 8.186 -0.242 1.00 95.94 98 PHE A CA 1
ATOM 768 C C . PHE A 1 98 ? -9.367 7.009 0.068 1.00 95.94 98 PHE A C 1
ATOM 770 O O . PHE A 1 98 ? -10.040 6.498 -0.828 1.00 95.94 98 PHE A O 1
ATOM 777 N N . GLY A 1 99 ? -9.404 6.588 1.324 1.00 95.56 99 GLY A N 1
ATOM 778 C CA . 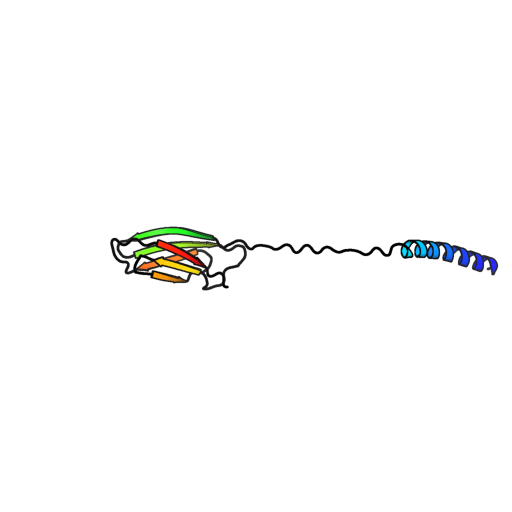GLY A 1 99 ? -10.266 5.492 1.737 1.00 95.56 99 GLY A CA 1
ATOM 779 C C . GLY A 1 99 ? -10.435 5.425 3.242 1.00 95.56 99 GLY A C 1
ATOM 780 O O . GLY A 1 99 ? -9.755 6.127 3.998 1.00 95.56 99 GLY A O 1
ATOM 781 N N . SER A 1 100 ? -11.349 4.562 3.673 1.00 96.62 100 SER A N 1
ATOM 782 C CA . SER A 1 100 ? -11.509 4.236 5.080 1.00 96.62 100 SER A CA 1
ATOM 783 C C . SER A 1 100 ? -11.878 2.774 5.300 1.00 96.62 100 SER A C 1
ATOM 785 O O . SER A 1 100 ? -12.413 2.099 4.421 1.00 96.62 100 SER A O 1
ATOM 787 N N . PHE A 1 101 ? -11.551 2.290 6.493 1.00 97.25 101 PHE A N 1
ATOM 788 C CA . PHE A 1 101 ? -11.977 0.999 7.012 1.00 97.25 101 PHE A CA 1
ATOM 789 C C . PHE A 1 101 ? -12.873 1.246 8.216 1.00 97.25 101 PHE A C 1
ATOM 791 O O . PHE A 1 101 ? -12.408 1.800 9.208 1.00 97.25 101 PHE A O 1
ATOM 798 N N . THR A 1 102 ? -14.135 0.836 8.129 1.00 95.12 102 THR A N 1
ATOM 799 C CA . THR A 1 102 ? -15.158 1.032 9.167 1.00 95.12 102 THR A CA 1
ATOM 800 C C . THR A 1 102 ? -15.501 -0.275 9.878 1.00 95.12 102 THR A C 1
ATOM 802 O O . THR A 1 102 ? -15.256 -1.356 9.346 1.00 95.12 102 THR A O 1
ATOM 805 N N . GLY A 1 103 ? -16.153 -0.189 11.039 1.00 93.88 103 GLY A N 1
ATOM 806 C CA . GLY A 1 103 ? -16.585 -1.368 11.799 1.00 93.88 103 GLY A CA 1
ATOM 807 C C . GLY A 1 103 ? -15.435 -2.058 12.531 1.00 93.88 103 GLY A C 1
ATOM 808 O O . GLY A 1 103 ? -15.502 -3.255 12.801 1.00 93.88 103 GLY A O 1
ATOM 809 N N . LEU A 1 104 ? -14.374 -1.307 12.829 1.00 94.81 104 LEU A N 1
ATOM 810 C CA . LEU A 1 104 ? -13.219 -1.803 13.567 1.00 94.81 104 LEU A CA 1
ATOM 811 C C . LEU A 1 104 ? -13.573 -2.008 15.038 1.00 94.81 104 LEU A C 1
ATOM 813 O O . LEU A 1 104 ? -14.383 -1.274 15.603 1.00 94.81 104 LEU A O 1
ATOM 817 N N . LYS A 1 105 ? -12.939 -2.991 15.672 1.00 93.31 105 LYS A N 1
ATOM 818 C CA . LYS A 1 105 ? -13.091 -3.224 17.106 1.00 93.31 105 LYS A CA 1
ATOM 819 C C . LYS A 1 105 ? -12.335 -2.164 17.891 1.00 93.31 105 LYS A C 1
ATOM 821 O O . LYS A 1 105 ? -11.145 -1.931 17.660 1.00 93.31 105 LYS A O 1
ATOM 826 N N . GLU A 1 106 ? -13.005 -1.587 18.881 1.00 89.25 106 GLU A N 1
ATOM 827 C CA . GLU A 1 106 ? -12.369 -0.663 19.813 1.00 89.25 106 GLU A CA 1
ATOM 828 C C . GLU A 1 106 ? -11.192 -1.327 20.542 1.00 89.25 106 GLU A C 1
ATOM 830 O O . GLU A 1 106 ? -11.136 -2.550 20.709 1.00 89.25 106 GLU A O 1
ATOM 835 N N . ASN A 1 107 ? -10.240 -0.508 20.996 1.00 87.94 107 ASN A N 1
ATOM 836 C CA . ASN A 1 107 ? -9.071 -0.945 21.771 1.00 87.94 107 ASN A CA 1
ATOM 837 C C . ASN A 1 107 ? -8.231 -2.047 21.091 1.00 87.94 107 ASN A C 1
ATOM 839 O O . ASN A 1 107 ? -7.499 -2.781 21.756 1.00 87.94 107 ASN A O 1
ATOM 843 N N . THR A 1 108 ? -8.311 -2.155 19.763 1.00 92.69 108 THR A N 1
ATOM 844 C CA . THR A 1 108 ? -7.570 -3.143 18.977 1.00 92.69 108 THR A CA 1
ATOM 845 C C . THR A 1 108 ? -6.439 -2.468 18.212 1.00 92.69 108 THR A C 1
ATOM 847 O O . THR A 1 108 ? -6.615 -1.423 17.586 1.00 92.69 108 THR A O 1
ATOM 850 N N . LYS A 1 109 ? -5.248 -3.073 18.250 1.00 94.69 109 LYS A N 1
ATOM 851 C CA . LYS A 1 109 ? -4.114 -2.616 17.446 1.00 94.69 109 LYS A CA 1
ATOM 852 C C . LYS A 1 109 ? -4.257 -3.135 16.019 1.00 94.69 109 LYS A C 1
ATOM 854 O O . LYS A 1 109 ? -4.254 -4.348 15.802 1.00 94.69 109 LYS A O 1
ATOM 859 N N . TYR A 1 110 ? -4.296 -2.208 15.072 1.00 95.88 110 TYR A N 1
ATOM 860 C CA . TYR A 1 110 ? -4.270 -2.500 13.646 1.00 95.88 110 TYR A CA 1
ATOM 861 C C . TYR A 1 110 ? -2.949 -2.043 13.022 1.00 95.88 110 TYR A C 1
ATOM 863 O O . TYR A 1 110 ? -2.363 -1.040 13.431 1.00 95.88 110 TYR A O 1
ATOM 871 N N . ASN A 1 111 ? -2.493 -2.785 12.018 1.00 96.62 111 ASN A N 1
ATOM 872 C CA . ASN A 1 111 ? -1.377 -2.426 11.157 1.00 96.62 111 ASN A CA 1
ATOM 873 C C . ASN A 1 111 ? -1.924 -2.094 9.771 1.00 96.62 111 ASN A C 1
ATOM 875 O O . ASN A 1 111 ? -2.571 -2.929 9.141 1.00 96.62 111 ASN A O 1
ATOM 879 N N . LEU A 1 112 ? -1.644 -0.880 9.308 1.00 96.44 112 LEU A N 1
ATOM 880 C CA . LEU A 1 112 ? -1.984 -0.419 7.970 1.00 96.44 112 LEU A CA 1
ATOM 881 C C . LEU A 1 112 ? -0.750 -0.547 7.072 1.00 96.44 112 LEU A C 1
ATOM 883 O O . LEU A 1 112 ? 0.325 -0.056 7.419 1.00 96.44 112 LEU A O 1
ATOM 887 N N . LYS A 1 113 ? -0.893 -1.206 5.924 1.00 95.69 113 LYS A N 1
ATOM 888 C CA . LYS A 1 113 ? 0.190 -1.401 4.952 1.00 95.69 113 LYS A CA 1
ATOM 889 C C . LYS A 1 113 ? -0.327 -1.322 3.524 1.00 95.69 113 LYS A C 1
ATOM 891 O O . LYS A 1 113 ? -1.498 -1.575 3.266 1.00 95.69 113 LYS A O 1
ATOM 896 N N . VAL A 1 114 ? 0.573 -1.011 2.601 1.00 94.94 114 VAL A N 1
ATOM 897 C CA . VAL A 1 114 ? 0.324 -1.093 1.159 1.00 94.94 114 VAL A CA 1
ATOM 898 C C . VAL A 1 114 ? 1.155 -2.236 0.615 1.00 94.94 114 VAL A C 1
ATOM 900 O O . VAL A 1 114 ? 2.351 -2.326 0.895 1.00 94.94 114 VAL A O 1
ATOM 903 N N . VAL A 1 115 ? 0.515 -3.125 -0.128 1.00 93.19 115 VAL A N 1
ATOM 904 C CA . VAL A 1 115 ? 1.151 -4.288 -0.737 1.00 93.19 115 VAL A CA 1
ATOM 905 C C . VAL A 1 115 ? 0.902 -4.232 -2.230 1.00 93.19 115 VAL A C 1
ATOM 907 O O . VAL A 1 115 ? -0.170 -3.824 -2.667 1.00 93.19 115 VAL A O 1
ATOM 910 N N . TYR A 1 116 ? 1.906 -4.637 -2.999 1.00 89.56 116 TYR A N 1
ATOM 911 C CA . TYR A 1 116 ? 1.758 -4.848 -4.426 1.00 89.56 116 TYR A CA 1
ATOM 912 C C . TYR A 1 116 ? 2.163 -6.280 -4.774 1.00 89.56 116 TYR A C 1
ATOM 914 O O . TYR A 1 116 ? 3.142 -6.803 -4.225 1.00 89.56 116 TYR A O 1
ATOM 922 N N . ASN A 1 117 ? 1.404 -6.923 -5.655 1.00 83.75 117 ASN A N 1
ATOM 923 C CA . ASN A 1 117 ? 1.753 -8.243 -6.166 1.00 83.75 117 ASN A CA 1
ATOM 924 C C . ASN A 1 117 ? 2.781 -8.093 -7.296 1.00 83.75 117 ASN A C 1
ATOM 926 O O . ASN A 1 117 ? 2.539 -7.382 -8.260 1.00 83.75 117 ASN A O 1
ATOM 930 N N . LYS A 1 118 ? 3.939 -8.752 -7.180 1.00 75.50 118 LYS A N 1
ATOM 931 C CA . LYS A 1 118 ? 4.990 -8.704 -8.213 1.00 75.50 118 LYS A CA 1
ATOM 932 C C . LYS A 1 118 ? 4.717 -9.632 -9.402 1.00 75.50 118 LYS A C 1
ATOM 934 O O . LYS A 1 118 ? 5.421 -9.524 -10.401 1.00 75.50 118 LYS A O 1
ATOM 939 N N . GLY A 1 119 ? 3.753 -10.548 -9.276 1.00 69.06 119 GLY A N 1
ATOM 940 C CA . GLY A 1 119 ? 3.688 -11.745 -10.113 1.00 69.06 119 GLY A CA 1
ATOM 941 C C . GLY A 1 119 ? 4.885 -12.669 -9.838 1.00 69.06 119 GLY A C 1
ATOM 942 O O . GLY A 1 119 ? 5.992 -12.207 -9.560 1.00 69.06 119 GLY A O 1
ATOM 943 N N . PHE A 1 120 ? 4.660 -13.979 -9.856 1.00 54.66 120 PHE A N 1
ATOM 944 C CA . PHE A 1 120 ? 5.725 -14.987 -9.876 1.00 54.66 120 PHE A CA 1
ATOM 945 C C . PHE A 1 120 ? 5.790 -15.615 -11.263 1.00 54.66 120 PHE A C 1
ATOM 947 O O . PHE A 1 120 ? 4.703 -15.808 -11.855 1.00 54.66 120 PHE A O 1
#